Protein AF-A0A843RXZ5-F1 (afdb_monomer)

Mean predicted aligned error: 8.12 Å

Sequence (137 aa):
MKTAERLRRPRKIHAVDTGLRNVVSVTGSPDRGHLAETAVANALMREEGELYFWQNGGEIDLVIRRGTAVRTLVQVVYEGLEDSSVAKRELTSLSEAKRGFPKAERIVVVGRAPATATLSANGVRIIPLWRFLLGER

Secondary structure (DSSP, 8-state):
--THHHHTS------S-HHHHHHH---SS--HHHHHHHHHHHHHHHHHS--EEEEESEEEEEEEEETTEEEEEEEEESS-S-SHHHHHHHHHHHHHHHHH-TTSEEEEEETT--TT--EEETTEEEEEHHHHHHT--

Foldseek 3Di:
DDPVVVVPDDDDDADLDPPVVVVPDPDPDDPVQSVLLSLLVNLVCVPQVDWDWDDDPATFSTWGDDPPATAATEHEEEPDCPPVVVVVRRVVNVVVVCVVHVNHQAEYEYNPDDPPPQDQDPRYGYHYSVCSSVVVD

Nearest PDB structures (foldseek):
  4p0p-assembly1_A  TM=4.615E-01  e=8.619E-01  Homo sapiens
  7ohy-assembly1_b  TM=4.645E-01  e=5.707E+00  Saccharomyces cerevisiae S288C

Structure (mmCIF, N/CA/C/O backbone):
data_AF-A0A843RXZ5-F1
#
_entry.id   AF-A0A843RXZ5-F1
#
loop_
_atom_site.group_PDB
_atom_site.id
_atom_site.type_symbol
_atom_site.label_atom_id
_atom_site.label_alt_id
_atom_site.label_comp_id
_atom_site.label_asym_id
_atom_site.label_entity_id
_atom_site.label_seq_id
_atom_site.pdbx_PDB_ins_code
_atom_site.Cartn_x
_atom_site.Cartn_y
_atom_site.Cartn_z
_atom_site.occupancy
_atom_site.B_iso_or_equiv
_atom_site.auth_seq_id
_atom_site.auth_comp_id
_atom_site.auth_asym_id
_atom_site.auth_atom_id
_atom_site.pdbx_PDB_model_num
ATOM 1 N N . MET A 1 1 ? -19.927 14.780 15.064 1.00 43.28 1 MET A N 1
ATOM 2 C CA . MET A 1 1 ? -18.740 15.231 14.299 1.00 43.28 1 MET A CA 1
ATOM 3 C C . MET A 1 1 ? -19.236 16.145 13.179 1.00 43.28 1 MET A C 1
ATOM 5 O O . MET A 1 1 ? -20.125 15.720 12.453 1.00 43.28 1 MET A O 1
ATOM 9 N N . LYS A 1 2 ? -18.807 17.415 13.115 1.00 30.66 2 LYS A N 1
ATOM 10 C CA . LYS A 1 2 ? -19.431 18.438 12.248 1.00 30.66 2 LYS A CA 1
ATOM 11 C C . LYS A 1 2 ? -19.066 18.215 10.769 1.00 30.66 2 LYS A C 1
ATOM 13 O O . LYS A 1 2 ? -17.898 18.096 10.419 1.00 30.66 2 LYS A O 1
ATOM 18 N N . THR A 1 3 ? -20.076 18.186 9.900 1.00 39.62 3 THR A N 1
ATOM 19 C CA . THR A 1 3 ? -20.009 17.852 8.461 1.00 39.62 3 THR A CA 1
ATOM 20 C C . THR A 1 3 ? -18.986 18.674 7.661 1.00 39.62 3 THR A C 1
ATOM 22 O O . THR A 1 3 ? -18.380 18.157 6.725 1.00 39.62 3 THR A O 1
ATOM 25 N N . ALA A 1 4 ? -18.733 19.925 8.058 1.00 35.88 4 ALA A N 1
ATOM 26 C CA . ALA A 1 4 ? -17.820 20.838 7.367 1.00 35.88 4 ALA A CA 1
ATOM 27 C C . ALA A 1 4 ? -16.330 20.449 7.480 1.00 35.88 4 ALA A C 1
ATOM 29 O O . ALA A 1 4 ? -15.559 20.697 6.555 1.00 35.88 4 ALA A O 1
ATOM 30 N N . GLU A 1 5 ? -15.909 19.787 8.564 1.00 36.47 5 GLU A N 1
ATOM 31 C CA . GLU A 1 5 ? -14.509 19.356 8.733 1.00 36.47 5 GLU A CA 1
ATOM 32 C C . GLU A 1 5 ? -14.137 18.172 7.832 1.00 36.47 5 GLU A C 1
ATOM 34 O O . GLU A 1 5 ? -12.961 17.956 7.544 1.00 36.47 5 GLU A O 1
ATOM 39 N N . ARG A 1 6 ? -15.127 17.413 7.344 1.00 41.72 6 ARG A N 1
ATOM 40 C CA . ARG A 1 6 ? -14.903 16.263 6.455 1.00 41.72 6 ARG A CA 1
ATOM 41 C C . ARG A 1 6 ? -14.492 16.697 5.040 1.00 41.72 6 ARG A C 1
ATOM 43 O O . ARG A 1 6 ? -13.766 15.965 4.379 1.00 41.72 6 ARG A O 1
ATOM 50 N N . LEU A 1 7 ? -14.910 17.893 4.611 1.00 45.94 7 LEU A N 1
ATOM 51 C CA . LEU A 1 7 ? -14.631 18.479 3.288 1.00 45.94 7 LEU A CA 1
ATOM 52 C C . LEU A 1 7 ? -13.213 19.052 3.145 1.00 45.94 7 LEU A C 1
ATOM 54 O O . LEU A 1 7 ? -12.716 19.148 2.029 1.00 45.94 7 LEU A O 1
ATOM 58 N N . ARG A 1 8 ? -12.562 19.431 4.253 1.00 48.59 8 ARG A N 1
ATOM 59 C CA . ARG A 1 8 ? -11.215 20.035 4.258 1.00 48.59 8 ARG A CA 1
ATOM 60 C C . ARG A 1 8 ? -10.072 19.028 4.377 1.00 48.59 8 ARG A C 1
ATOM 62 O O . ARG A 1 8 ? -8.912 19.426 4.341 1.00 48.59 8 ARG A O 1
ATOM 69 N N . ARG A 1 9 ? -10.373 17.740 4.558 1.00 56.28 9 ARG A N 1
ATOM 70 C CA . ARG A 1 9 ? -9.332 16.710 4.615 1.00 56.28 9 ARG A CA 1
ATOM 71 C C . ARG A 1 9 ? -8.791 16.444 3.208 1.00 56.28 9 ARG A C 1
ATOM 73 O O . ARG A 1 9 ? -9.588 16.456 2.268 1.00 56.28 9 ARG A O 1
ATOM 80 N N . PRO A 1 10 ? -7.481 16.182 3.054 1.00 60.50 10 PRO A N 1
ATOM 81 C CA . PRO A 1 10 ? -6.946 15.696 1.788 1.00 60.50 10 PRO A CA 1
ATOM 82 C C . PRO A 1 10 ? -7.764 14.480 1.331 1.00 60.50 10 PRO A C 1
ATOM 84 O O . PRO A 1 10 ? -8.147 13.638 2.144 1.00 60.50 10 PRO A O 1
ATOM 87 N N . ARG A 1 11 ? -8.118 14.434 0.046 1.00 65.44 11 ARG A N 1
ATOM 88 C CA . ARG A 1 11 ? -8.890 13.337 -0.547 1.00 65.44 11 ARG A CA 1
ATOM 89 C C . ARG A 1 11 ? -8.008 12.637 -1.562 1.00 65.44 11 ARG A C 1
ATOM 91 O O . ARG A 1 11 ? -7.567 13.282 -2.510 1.00 65.44 11 ARG A O 1
ATOM 98 N N . LYS A 1 12 ? -7.815 11.330 -1.399 1.00 71.69 12 LYS A N 1
ATOM 99 C CA . LYS A 1 12 ? -7.289 10.486 -2.470 1.00 71.69 12 LYS A CA 1
ATOM 100 C C . LYS A 1 12 ? -8.450 10.088 -3.377 1.00 71.69 12 LYS A C 1
ATOM 102 O O . LYS A 1 12 ? -9.441 9.528 -2.909 1.00 71.69 12 LYS A O 1
ATOM 107 N N . ILE A 1 13 ? -8.392 10.516 -4.637 1.00 76.19 13 ILE A N 1
ATOM 108 C CA . ILE A 1 13 ? -9.439 10.284 -5.636 1.00 76.19 13 ILE A CA 1
ATOM 109 C C . ILE A 1 13 ? -8.905 9.251 -6.619 1.00 76.19 13 ILE A C 1
ATOM 111 O O . ILE A 1 13 ? -7.893 9.490 -7.269 1.00 76.19 13 ILE A O 1
ATOM 115 N N . HIS A 1 14 ? -9.612 8.131 -6.734 1.00 76.75 14 HIS A N 1
ATOM 116 C CA . HIS A 1 14 ? -9.287 7.044 -7.650 1.00 76.75 14 HIS A CA 1
ATOM 117 C C . HIS A 1 14 ? -10.387 6.941 -8.700 1.00 76.75 14 HIS A C 1
ATOM 119 O O . HIS A 1 14 ? -11.556 6.734 -8.370 1.00 76.75 14 HIS A O 1
ATOM 125 N N . ALA A 1 15 ? -10.024 7.131 -9.967 1.00 76.94 15 ALA A N 1
ATOM 126 C CA . ALA A 1 15 ? -10.956 6.928 -11.066 1.00 76.94 15 ALA A CA 1
ATOM 127 C C . ALA A 1 15 ? -11.210 5.425 -11.253 1.00 76.94 15 ALA A C 1
ATOM 129 O O . ALA A 1 15 ? -10.272 4.630 -11.314 1.00 76.94 15 ALA A O 1
ATOM 130 N N . VAL A 1 16 ? -12.478 5.030 -11.378 1.00 77.44 16 VAL A N 1
ATOM 131 C CA . VAL A 1 16 ? -12.831 3.627 -11.664 1.00 77.44 16 VAL A CA 1
ATOM 132 C C . VAL A 1 16 ? -12.283 3.208 -13.031 1.00 77.44 16 VAL A C 1
ATOM 134 O O . VAL A 1 16 ? -11.752 2.109 -13.175 1.00 77.44 16 VAL A O 1
ATOM 137 N N . ASP A 1 17 ? -12.365 4.109 -14.012 1.00 74.69 17 ASP A N 1
ATOM 138 C CA . ASP A 1 17 ? -11.813 3.924 -15.350 1.00 74.69 17 ASP A CA 1
ATOM 139 C C . ASP A 1 17 ? -10.497 4.704 -15.498 1.00 74.69 17 ASP A C 1
ATOM 141 O O . ASP A 1 17 ? -10.464 5.934 -15.622 1.00 74.69 17 ASP A O 1
ATOM 145 N N . THR A 1 18 ? -9.389 3.965 -15.471 1.00 72.25 18 THR A N 1
ATOM 146 C CA . THR A 1 18 ? -8.040 4.505 -15.657 1.00 72.25 18 THR A CA 1
ATOM 147 C C . THR A 1 18 ? -7.763 4.925 -17.101 1.00 72.25 18 THR A C 1
ATOM 149 O O . THR A 1 18 ? -6.956 5.830 -17.322 1.00 72.25 18 THR A O 1
ATOM 152 N N . GLY A 1 19 ? -8.442 4.318 -18.079 1.00 70.69 19 GLY A N 1
ATOM 153 C CA . GLY A 1 19 ? -8.378 4.698 -19.488 1.00 70.69 19 GLY A CA 1
ATOM 154 C C . GLY A 1 19 ? -9.011 6.066 -19.710 1.00 70.69 19 GLY A C 1
ATOM 155 O O . GLY A 1 19 ? -8.363 6.958 -20.257 1.00 70.69 19 GLY A O 1
ATOM 156 N N . LEU A 1 20 ? -10.219 6.274 -19.181 1.00 73.88 20 LEU A N 1
ATOM 157 C CA . LEU A 1 20 ? -10.894 7.571 -19.219 1.00 73.88 20 LEU A CA 1
ATOM 158 C C . LEU A 1 20 ? -10.069 8.649 -18.509 1.00 73.88 20 LEU A C 1
ATOM 160 O O . LEU A 1 20 ? -9.880 9.726 -19.070 1.00 73.88 20 LEU A O 1
ATOM 164 N N . ARG A 1 21 ? -9.504 8.347 -17.325 1.00 75.62 21 ARG A N 1
ATOM 165 C CA . ARG A 1 21 ? -8.587 9.256 -16.611 1.00 75.62 21 ARG A CA 1
ATOM 166 C C . ARG A 1 21 ? -7.436 9.704 -17.501 1.00 75.62 21 ARG A C 1
ATOM 168 O O . ARG A 1 21 ? -7.138 10.893 -17.531 1.00 75.62 21 ARG A O 1
ATOM 175 N N . ASN A 1 22 ? -6.795 8.783 -18.215 1.00 66.38 22 ASN A N 1
ATOM 176 C CA . ASN A 1 22 ? -5.657 9.110 -19.073 1.00 66.38 22 ASN A CA 1
ATOM 177 C C . ASN A 1 22 ? -6.053 9.970 -20.281 1.00 66.38 22 ASN A C 1
ATOM 179 O O . ASN A 1 22 ? -5.267 10.815 -20.689 1.00 66.38 22 ASN A O 1
ATOM 183 N N . VAL A 1 23 ? -7.261 9.787 -20.822 1.00 72.94 23 VAL A N 1
ATOM 184 C CA . VAL A 1 23 ? -7.772 10.583 -21.952 1.00 72.94 23 VAL A CA 1
ATOM 185 C C . VAL A 1 23 ? -8.093 12.022 -21.537 1.00 72.94 23 VAL A C 1
ATOM 187 O O . VAL A 1 23 ? -7.850 12.946 -22.308 1.00 72.94 23 VAL A O 1
ATOM 190 N N . VAL A 1 24 ? -8.632 12.227 -20.331 1.00 71.50 24 VAL A N 1
ATOM 191 C CA . VAL A 1 24 ? -9.085 13.555 -19.868 1.00 71.50 24 VAL A CA 1
ATOM 192 C C . VAL A 1 24 ? -8.037 14.332 -19.065 1.00 71.50 24 VAL A C 1
ATOM 194 O O . VAL A 1 24 ? -8.184 15.537 -18.872 1.00 71.50 24 VAL A O 1
ATOM 197 N N . SER A 1 25 ? -6.995 13.666 -18.562 1.00 62.66 25 SER A N 1
ATOM 198 C CA . SER A 1 25 ? -5.963 14.317 -17.748 1.00 62.66 25 SER A CA 1
ATOM 199 C C . SER A 1 25 ? -5.002 15.120 -18.623 1.00 62.66 25 SER A C 1
ATOM 201 O O . SER A 1 25 ? -4.340 14.578 -19.504 1.00 62.66 25 SER A O 1
ATOM 203 N N . VAL A 1 26 ? -4.864 16.415 -18.328 1.00 57.09 26 VAL A N 1
ATOM 204 C CA . VAL A 1 26 ? -3.867 17.303 -18.947 1.00 57.09 26 VAL A CA 1
ATOM 205 C C . VAL A 1 26 ? -2.502 17.049 -18.298 1.00 57.09 26 VAL A C 1
ATOM 207 O O . VAL A 1 26 ? -1.998 17.859 -17.527 1.00 57.09 26 VAL A O 1
ATOM 210 N N . THR A 1 27 ? -1.911 15.881 -18.533 1.00 56.72 27 THR A N 1
ATOM 211 C CA . THR A 1 27 ? -0.579 15.543 -18.010 1.00 56.72 27 THR A CA 1
ATOM 212 C C . THR A 1 27 ? 0.322 15.096 -19.152 1.00 56.72 27 THR A C 1
ATOM 214 O O . THR A 1 27 ? 0.046 14.093 -19.801 1.00 56.72 27 THR A O 1
ATOM 217 N N . GLY A 1 28 ? 1.414 15.831 -19.390 1.00 51.75 28 GLY A N 1
ATOM 218 C CA . GLY A 1 28 ? 2.389 15.539 -20.450 1.00 51.75 28 GLY A CA 1
ATOM 219 C C . GLY A 1 28 ? 3.248 14.288 -20.214 1.00 51.75 28 GLY A C 1
ATOM 220 O O . GLY A 1 28 ? 4.045 13.931 -21.077 1.00 51.75 28 GLY A O 1
ATOM 221 N N . SER A 1 29 ? 3.099 13.613 -19.068 1.00 54.56 29 SER A N 1
ATOM 222 C CA . SER A 1 29 ? 3.799 12.373 -18.726 1.00 54.56 29 SER A CA 1
ATOM 223 C C . SER A 1 29 ? 2.836 11.313 -18.156 1.00 54.56 29 SER A C 1
ATOM 225 O O . SER A 1 29 ? 1.871 11.664 -17.471 1.00 54.56 29 SER A O 1
ATOM 227 N N . PRO A 1 30 ? 3.070 10.007 -18.410 1.00 62.84 30 PRO A N 1
ATOM 228 C CA . PRO A 1 30 ? 2.268 8.937 -17.823 1.00 62.84 30 PRO A CA 1
ATOM 229 C C . PRO A 1 30 ? 2.497 8.846 -16.309 1.00 62.84 30 PRO A C 1
ATOM 231 O O . PRO A 1 30 ? 3.572 8.450 -15.859 1.00 62.84 3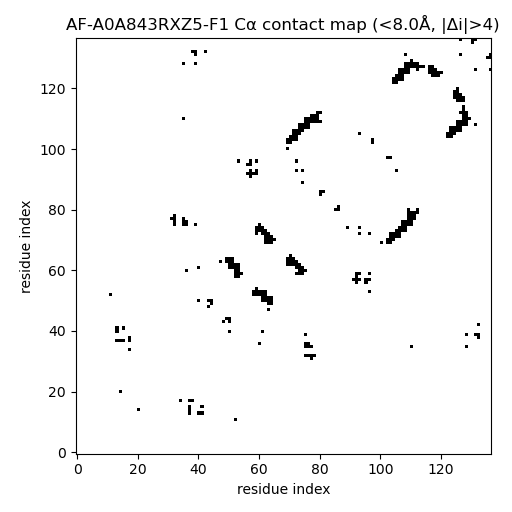0 PRO A O 1
ATOM 234 N N . ASP A 1 31 ? 1.474 9.143 -15.513 1.00 79.25 31 ASP A N 1
ATOM 235 C CA . ASP A 1 31 ? 1.509 8.981 -14.056 1.00 79.25 31 ASP A CA 1
ATOM 236 C C . ASP A 1 31 ? 1.212 7.522 -13.665 1.00 79.25 31 ASP A C 1
ATOM 238 O O . ASP A 1 31 ? 0.110 7.161 -13.239 1.00 79.25 31 ASP A O 1
ATOM 242 N N . ARG A 1 32 ? 2.202 6.652 -13.907 1.00 84.12 32 ARG A N 1
ATOM 243 C CA . ARG A 1 32 ? 2.103 5.196 -13.700 1.00 84.12 32 ARG A CA 1
ATOM 244 C C . ARG A 1 32 ? 1.979 4.806 -12.228 1.00 84.12 32 ARG A C 1
ATOM 246 O O . ARG A 1 32 ? 1.338 3.800 -11.937 1.00 84.12 32 ARG A O 1
ATOM 253 N N . GLY A 1 33 ? 2.548 5.604 -11.323 1.00 84.56 33 GLY A N 1
ATOM 254 C CA . GLY A 1 33 ? 2.412 5.418 -9.878 1.00 84.56 33 GLY A CA 1
ATOM 255 C C . GLY A 1 33 ? 0.954 5.525 -9.447 1.00 84.56 33 GLY A C 1
ATOM 256 O O . GLY A 1 33 ? 0.398 4.564 -8.919 1.00 84.56 33 GLY A O 1
ATOM 257 N N . HIS A 1 34 ? 0.293 6.633 -9.789 1.00 85.00 34 HIS A N 1
ATOM 258 C CA . HIS A 1 34 ? -1.119 6.819 -9.466 1.00 85.00 34 HIS A CA 1
ATOM 259 C C . HIS A 1 34 ? -2.037 5.810 -10.169 1.00 85.00 34 HIS A C 1
ATOM 261 O O . HIS A 1 34 ? -3.052 5.395 -9.608 1.00 85.00 34 HIS A O 1
ATOM 267 N N . LEU A 1 35 ? -1.699 5.387 -11.393 1.00 88.44 35 LEU A N 1
ATOM 268 C CA . LEU A 1 35 ? -2.445 4.337 -12.095 1.00 88.44 35 LEU A CA 1
ATOM 269 C C . LEU A 1 35 ? -2.346 2.985 -11.385 1.00 88.44 35 LEU A C 1
ATOM 271 O O . LEU A 1 35 ? -3.363 2.310 -11.230 1.00 88.44 35 LEU A O 1
ATOM 275 N N . ALA A 1 36 ? -1.147 2.599 -10.944 1.00 90.75 36 ALA A N 1
ATOM 276 C CA . ALA A 1 36 ? -0.942 1.378 -10.175 1.00 90.75 36 ALA A CA 1
ATOM 277 C C . ALA A 1 36 ? -1.695 1.437 -8.845 1.00 90.75 36 ALA A C 1
ATOM 279 O O . ALA A 1 36 ? -2.415 0.502 -8.503 1.00 90.75 36 ALA A O 1
ATOM 280 N N . GLU A 1 37 ? -1.593 2.561 -8.139 1.00 91.31 37 GLU A N 1
ATOM 281 C CA . GLU A 1 37 ? -2.312 2.786 -6.891 1.00 91.31 37 GLU A CA 1
ATOM 282 C C . GLU A 1 37 ? -3.830 2.683 -7.084 1.00 91.31 37 GLU A C 1
ATOM 284 O O . GLU A 1 37 ? -4.511 1.958 -6.364 1.00 91.31 37 GLU A O 1
ATOM 289 N N . THR A 1 38 ? -4.355 3.337 -8.120 1.00 90.88 38 THR A N 1
ATOM 290 C CA . THR A 1 38 ? -5.775 3.295 -8.484 1.00 90.88 38 THR A CA 1
ATOM 291 C C . THR A 1 38 ? -6.233 1.883 -8.839 1.00 90.88 38 THR A C 1
ATOM 293 O O . THR A 1 38 ? -7.320 1.475 -8.436 1.00 90.88 38 THR A O 1
ATOM 296 N N . ALA A 1 39 ? -5.416 1.100 -9.549 1.00 92.44 39 ALA A N 1
ATOM 297 C CA . ALA A 1 39 ? -5.737 -0.291 -9.859 1.00 92.44 39 ALA A CA 1
ATOM 298 C C . ALA A 1 39 ? -5.838 -1.151 -8.587 1.00 92.44 39 ALA A C 1
ATOM 300 O O . ALA A 1 39 ? -6.794 -1.913 -8.435 1.00 92.44 39 ALA A O 1
ATOM 301 N N . VAL A 1 40 ? -4.893 -0.990 -7.653 1.00 94.25 40 VAL A N 1
ATOM 302 C CA . VAL A 1 40 ? -4.906 -1.671 -6.347 1.00 94.25 40 VAL A CA 1
ATOM 303 C C . VAL A 1 40 ? -6.113 -1.232 -5.517 1.00 94.25 40 VAL A C 1
ATOM 305 O O . VAL A 1 40 ? -6.818 -2.080 -4.971 1.00 94.25 40 VAL A O 1
ATOM 308 N N . ALA A 1 41 ? -6.402 0.071 -5.469 1.00 93.00 41 ALA A N 1
ATOM 309 C CA . ALA A 1 41 ? -7.555 0.620 -4.766 1.00 93.00 41 ALA A CA 1
ATOM 310 C C . ALA A 1 41 ? -8.869 0.058 -5.324 1.00 93.00 41 ALA A C 1
ATOM 312 O O . ALA A 1 41 ? -9.704 -0.422 -4.566 1.00 93.00 41 ALA A O 1
ATOM 313 N N . ASN A 1 42 ? -9.036 0.034 -6.648 1.00 91.88 42 ASN A N 1
ATOM 314 C CA . ASN A 1 42 ? -10.229 -0.517 -7.290 1.00 91.88 42 ASN A CA 1
ATOM 315 C C . ASN A 1 42 ? -10.391 -2.019 -7.016 1.00 91.88 42 ASN A C 1
ATOM 317 O O . ASN A 1 42 ? -11.511 -2.475 -6.786 1.00 91.88 42 ASN A O 1
ATOM 321 N N . ALA A 1 43 ? -9.296 -2.788 -7.019 1.00 92.69 43 ALA A N 1
ATOM 322 C CA . ALA A 1 43 ? -9.331 -4.207 -6.672 1.00 92.69 43 ALA A CA 1
ATOM 323 C C . ALA A 1 43 ? -9.775 -4.420 -5.216 1.00 92.69 43 ALA A C 1
ATOM 325 O O . ALA A 1 43 ? -10.687 -5.201 -4.965 1.00 92.69 43 ALA A O 1
ATOM 326 N N . LEU A 1 44 ? -9.200 -3.673 -4.269 1.00 92.75 44 LEU A N 1
ATOM 327 C CA . LEU A 1 44 ? -9.545 -3.798 -2.851 1.00 92.75 44 LEU A CA 1
ATOM 328 C C . LEU A 1 44 ? -10.940 -3.256 -2.519 1.00 92.75 44 LEU A C 1
ATOM 330 O O . LEU A 1 44 ? -11.631 -3.838 -1.690 1.00 92.75 44 LEU A O 1
ATOM 334 N N . MET A 1 45 ? -11.395 -2.191 -3.184 1.00 90.62 45 MET A N 1
ATOM 335 C CA . MET A 1 45 ? -12.751 -1.650 -3.014 1.00 90.62 45 MET A CA 1
ATOM 336 C C . MET A 1 45 ? -13.830 -2.682 -3.353 1.00 90.62 45 MET A C 1
ATOM 338 O O . MET A 1 45 ? -14.873 -2.699 -2.705 1.00 90.62 45 MET A O 1
ATOM 342 N N . ARG A 1 46 ? -13.591 -3.554 -4.344 1.00 88.25 46 ARG A N 1
ATOM 343 C CA . ARG A 1 46 ? -14.532 -4.627 -4.714 1.00 88.25 46 ARG A CA 1
ATOM 344 C C . ARG A 1 46 ? -14.691 -5.682 -3.619 1.00 88.25 46 ARG A C 1
ATOM 346 O O . ARG A 1 46 ? -15.735 -6.319 -3.558 1.00 88.25 46 ARG A O 1
ATOM 353 N N . GLU A 1 47 ? -13.671 -5.870 -2.788 1.00 88.25 47 GLU A N 1
ATOM 354 C CA . GLU A 1 47 ? -13.633 -6.918 -1.763 1.00 88.25 47 GLU A CA 1
ATOM 355 C C . GLU A 1 47 ? -13.976 -6.393 -0.366 1.00 88.25 47 GLU A C 1
ATOM 357 O O . GLU A 1 47 ? -14.742 -7.022 0.359 1.00 88.25 47 GLU A O 1
ATOM 362 N N . GLU A 1 48 ? -13.425 -5.241 0.017 1.00 90.25 48 GLU A N 1
ATOM 363 C CA . GLU A 1 48 ? -13.529 -4.699 1.379 1.00 90.25 48 GLU A CA 1
ATOM 364 C C . GLU A 1 48 ? -14.578 -3.580 1.501 1.00 90.25 48 GLU A C 1
ATOM 366 O O . GLU A 1 48 ? -14.963 -3.212 2.610 1.00 90.25 48 GLU A O 1
ATOM 371 N N . GLY A 1 49 ? -15.054 -3.022 0.381 1.00 85.06 49 GLY A N 1
ATOM 372 C CA . GLY A 1 49 ? -16.111 -2.004 0.322 1.00 85.06 49 GLY A CA 1
ATOM 373 C C . GLY A 1 49 ? -15.688 -0.584 0.718 1.00 85.06 49 GLY A C 1
ATOM 374 O O . GLY A 1 49 ? -16.131 0.375 0.088 1.00 85.06 49 GLY A O 1
ATOM 375 N N . GLU A 1 50 ? -14.815 -0.427 1.716 1.00 84.06 50 GLU A N 1
ATOM 376 C CA . GLU A 1 50 ? -14.280 0.870 2.143 1.00 84.06 50 GLU A CA 1
ATOM 377 C C . GLU A 1 50 ? -12.761 0.846 2.317 1.00 84.06 50 GLU A C 1
ATOM 379 O O . GLU A 1 50 ? -12.203 0.006 3.026 1.00 84.06 50 GLU A O 1
ATOM 384 N N . LEU A 1 51 ? -12.097 1.845 1.734 1.00 89.00 51 LEU A N 1
ATOM 385 C CA . LEU A 1 51 ? -10.668 2.080 1.894 1.00 89.00 51 LEU A CA 1
ATOM 386 C C . LEU A 1 51 ? -10.399 3.432 2.539 1.00 89.00 51 LEU A C 1
ATOM 388 O O . LEU A 1 51 ? -11.115 4.416 2.346 1.00 89.00 51 LEU A O 1
ATOM 392 N N . TYR A 1 52 ? -9.312 3.467 3.293 1.00 90.62 52 TYR A N 1
ATOM 393 C CA . TYR A 1 52 ? -8.804 4.646 3.968 1.00 90.62 52 TYR A CA 1
ATOM 394 C C . TYR A 1 52 ? -7.370 4.892 3.507 1.00 90.62 52 TYR A C 1
ATOM 396 O O . TYR A 1 52 ? -6.733 4.008 2.952 1.00 90.62 52 TYR A O 1
ATOM 404 N N . PHE A 1 53 ? -6.837 6.070 3.789 1.00 89.25 53 PHE A N 1
ATOM 405 C CA . PHE A 1 53 ? -5.406 6.345 3.689 1.00 89.25 53 PHE A CA 1
ATOM 406 C C . PHE A 1 53 ? -4.914 6.803 5.064 1.00 89.25 53 PHE A C 1
ATOM 408 O O . PHE A 1 53 ? -5.716 7.156 5.943 1.00 89.25 53 PHE A O 1
ATOM 415 N N . TRP A 1 54 ? -3.604 6.781 5.282 1.00 88.62 54 TRP A N 1
ATOM 416 C CA . TRP A 1 54 ? -3.013 7.256 6.531 1.00 88.62 54 TRP A CA 1
ATOM 417 C C . TRP A 1 54 ? -1.852 8.196 6.251 1.00 88.62 54 TRP A C 1
ATOM 419 O O . TRP A 1 54 ? -1.038 7.928 5.380 1.00 88.62 54 TRP A O 1
ATOM 429 N N . GLN A 1 55 ? -1.775 9.290 7.005 1.00 84.69 55 GLN A N 1
ATOM 430 C CA 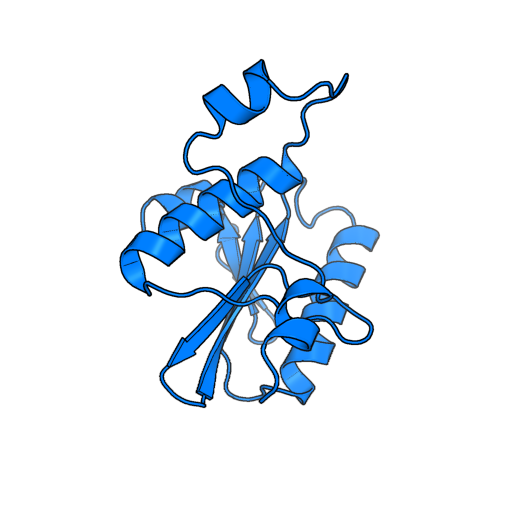. GLN A 1 55 ? -0.722 10.287 6.860 1.00 84.69 55 GLN A CA 1
ATOM 431 C C . GLN A 1 55 ? -0.315 10.812 8.240 1.00 84.69 55 GLN A C 1
ATOM 433 O O . GLN A 1 55 ? -1.155 11.346 8.966 1.00 84.69 55 GLN A O 1
ATOM 438 N N . ASN A 1 56 ? 0.955 10.640 8.611 1.00 80.50 56 ASN A N 1
ATOM 439 C CA . ASN A 1 56 ? 1.552 11.175 9.838 1.00 80.50 56 ASN A CA 1
ATOM 440 C C . ASN A 1 56 ? 3.090 11.115 9.753 1.00 80.50 56 ASN A C 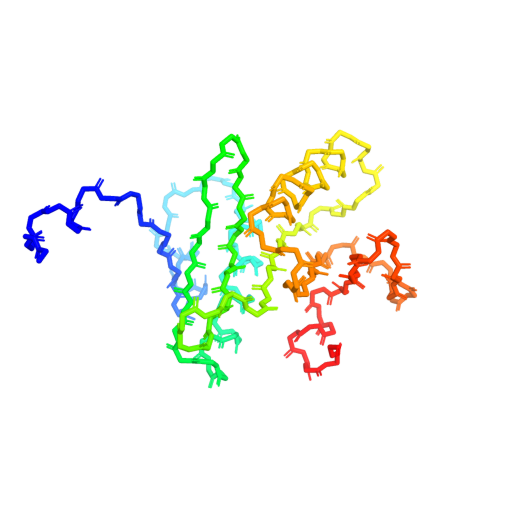1
ATOM 442 O O . ASN A 1 56 ? 3.694 10.123 10.158 1.00 80.50 56 ASN A O 1
ATOM 446 N N . GLY A 1 57 ? 3.719 12.161 9.211 1.00 79.56 57 GLY A N 1
ATOM 447 C CA . GLY A 1 57 ? 5.154 12.164 8.882 1.00 79.56 57 GLY A CA 1
ATOM 448 C C . GLY A 1 57 ? 5.437 11.451 7.555 1.00 79.56 57 GLY A C 1
ATOM 449 O O . GLY A 1 57 ? 5.950 12.073 6.629 1.00 79.56 57 GLY A O 1
ATOM 450 N N . GLY A 1 58 ? 5.006 10.193 7.438 1.00 81.06 58 GLY A N 1
ATOM 451 C CA . GLY A 1 58 ? 4.881 9.437 6.190 1.00 81.06 58 GLY A CA 1
ATOM 452 C C . GLY A 1 58 ? 3.436 9.323 5.690 1.00 81.06 58 GLY A C 1
ATOM 453 O O . GLY A 1 58 ? 2.497 9.739 6.372 1.00 81.06 58 GLY A O 1
ATOM 454 N N . GLU A 1 59 ? 3.256 8.735 4.508 1.00 86.31 59 GLU A N 1
ATOM 455 C CA . GLU A 1 59 ? 1.946 8.407 3.931 1.00 86.31 59 GLU A CA 1
ATOM 456 C C . GLU A 1 59 ? 1.872 6.903 3.651 1.00 86.31 59 GLU A C 1
ATOM 458 O O . GLU A 1 59 ? 2.861 6.311 3.229 1.00 86.31 59 GLU A O 1
ATOM 463 N N . ILE A 1 60 ? 0.713 6.300 3.926 1.00 90.38 60 ILE A N 1
ATOM 464 C CA . ILE A 1 60 ? 0.343 4.965 3.458 1.00 90.38 60 ILE A CA 1
ATOM 465 C C . ILE A 1 60 ? -0.813 5.108 2.483 1.00 90.38 60 ILE A C 1
ATOM 467 O O . ILE A 1 60 ? -1.852 5.672 2.852 1.00 90.38 60 ILE A O 1
ATOM 471 N N . ASP A 1 61 ? -0.636 4.560 1.281 1.00 91.19 61 ASP A N 1
ATOM 472 C CA . ASP A 1 61 ? -1.584 4.728 0.180 1.00 91.19 61 ASP A CA 1
ATOM 473 C C . ASP A 1 61 ? -2.977 4.206 0.525 1.00 91.19 61 ASP A C 1
ATOM 475 O O . ASP A 1 61 ? -3.968 4.923 0.378 1.00 91.19 61 ASP A O 1
ATOM 479 N N . LEU A 1 62 ? -3.054 2.961 1.009 1.00 93.44 62 LEU A N 1
ATOM 480 C CA . LEU A 1 62 ? -4.317 2.269 1.241 1.00 93.44 62 LEU A CA 1
ATOM 481 C C . LEU A 1 62 ? -4.312 1.547 2.592 1.00 93.44 62 LEU A C 1
ATOM 483 O O . LEU A 1 62 ? -3.364 0.866 2.986 1.00 93.44 62 LEU A O 1
ATOM 487 N N . VAL A 1 63 ? -5.413 1.684 3.319 1.00 93.88 63 VAL A N 1
ATOM 488 C CA . VAL A 1 63 ? -5.615 1.158 4.666 1.00 93.88 63 VAL A CA 1
ATOM 489 C C . VAL A 1 63 ? -6.971 0.476 4.731 1.00 93.88 63 VAL A C 1
ATOM 491 O O . VAL A 1 63 ? -8.008 1.094 4.487 1.00 93.88 63 VAL A O 1
ATOM 494 N N . ILE A 1 64 ? -6.953 -0.793 5.128 1.00 94.00 64 ILE A N 1
ATOM 495 C CA . ILE A 1 64 ? -8.143 -1.631 5.274 1.00 94.00 64 ILE A CA 1
ATOM 496 C C . ILE A 1 64 ? -8.494 -1.717 6.756 1.00 94.00 64 ILE A C 1
ATOM 498 O O . ILE A 1 64 ? -7.643 -2.029 7.601 1.00 94.00 64 ILE A O 1
ATOM 502 N N . ARG A 1 65 ? -9.758 -1.445 7.084 1.00 91.50 65 ARG A N 1
ATOM 503 C CA . ARG A 1 65 ? -10.290 -1.504 8.449 1.00 91.50 65 ARG A CA 1
ATOM 504 C C . ARG A 1 65 ? -11.425 -2.510 8.534 1.00 91.50 65 ARG A C 1
ATOM 506 O O . ARG A 1 65 ? -12.237 -2.606 7.626 1.00 91.50 65 ARG A O 1
ATOM 513 N N . ARG A 1 66 ? -11.514 -3.210 9.665 1.00 86.19 66 ARG A N 1
ATOM 514 C CA . ARG A 1 66 ? -12.703 -3.984 10.044 1.00 86.19 66 ARG A CA 1
ATOM 515 C C . ARG A 1 66 ? -13.181 -3.503 11.405 1.00 86.19 66 ARG A C 1
ATOM 517 O O . ARG A 1 66 ? -12.495 -3.677 12.414 1.00 86.19 66 ARG A O 1
ATOM 524 N N . GLY A 1 67 ? -14.333 -2.836 11.415 1.00 86.38 67 GLY A N 1
ATOM 525 C CA . GLY A 1 67 ? -14.791 -2.075 12.575 1.00 86.38 67 GLY A CA 1
ATOM 526 C C . GLY A 1 67 ? -13.793 -0.970 12.933 1.00 86.38 67 GLY A C 1
ATOM 527 O O . GLY A 1 67 ? -13.427 -0.150 12.095 1.00 86.38 67 GLY A O 1
ATOM 528 N N . THR A 1 68 ? -13.321 -0.957 14.178 1.00 84.88 68 THR A N 1
ATOM 529 C CA . THR A 1 68 ? -12.352 0.036 14.672 1.00 84.88 68 THR A CA 1
ATOM 530 C C . THR A 1 68 ? -10.891 -0.369 14.462 1.00 84.88 68 THR A C 1
ATOM 532 O O . THR A 1 68 ? -9.995 0.453 14.660 1.00 84.88 68 THR A O 1
ATOM 535 N N . ALA A 1 69 ? -10.627 -1.614 14.055 1.00 89.94 69 ALA A N 1
ATOM 536 C CA . ALA A 1 69 ? -9.276 -2.140 13.918 1.00 89.94 69 ALA A CA 1
ATOM 537 C C . ALA A 1 69 ? -8.739 -1.959 12.492 1.00 89.94 69 ALA A C 1
ATOM 539 O O . ALA A 1 69 ? -9.370 -2.368 11.515 1.00 89.94 69 ALA A O 1
ATOM 540 N N . VAL A 1 70 ? -7.532 -1.399 12.375 1.00 93.25 70 VAL A N 1
ATOM 541 C CA . VAL A 1 70 ? -6.761 -1.425 11.124 1.00 93.25 70 VAL A CA 1
ATOM 542 C C . VAL A 1 70 ? -6.208 -2.830 10.926 1.00 93.25 70 VAL A C 1
ATOM 544 O O . VAL A 1 70 ? -5.461 -3.325 11.773 1.00 93.25 70 VAL A O 1
ATOM 547 N N . ARG A 1 71 ? -6.587 -3.472 9.817 1.00 94.44 71 ARG A N 1
ATOM 548 C CA . ARG A 1 71 ? -6.192 -4.849 9.519 1.00 94.44 71 ARG A CA 1
ATOM 549 C C . ARG A 1 71 ? -4.986 -4.922 8.599 1.00 94.44 71 ARG A C 1
ATOM 551 O O . ARG A 1 71 ? -4.100 -5.730 8.869 1.00 94.44 71 ARG A O 1
ATOM 558 N N . THR A 1 72 ? -4.950 -4.074 7.577 1.00 94.88 72 THR A N 1
ATOM 559 C CA . THR A 1 72 ? -3.924 -4.128 6.534 1.00 94.88 72 THR A CA 1
ATOM 560 C C . THR A 1 72 ? -3.515 -2.723 6.123 1.00 94.88 72 THR A C 1
ATOM 562 O O . THR A 1 72 ? -4.359 -1.841 5.961 1.00 94.88 72 THR A O 1
ATOM 565 N N . LEU A 1 73 ? -2.212 -2.536 5.962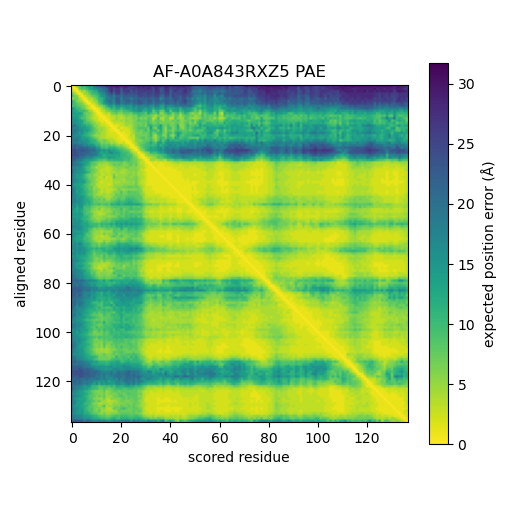 1.00 95.06 73 LEU A N 1
ATOM 566 C CA . LEU A 1 73 ? -1.558 -1.361 5.409 1.00 95.06 73 LEU A CA 1
ATOM 567 C C . LEU A 1 73 ? -0.954 -1.771 4.068 1.00 95.06 73 LEU A C 1
ATOM 569 O O . LEU A 1 73 ? -0.178 -2.728 4.022 1.00 95.06 73 LEU A O 1
ATOM 573 N N . VAL A 1 74 ? -1.314 -1.074 2.999 1.00 94.25 74 VAL A N 1
ATOM 574 C CA . VAL A 1 74 ? -0.867 -1.376 1.641 1.00 94.25 74 VAL A CA 1
ATOM 575 C C . VAL A 1 74 ? -0.184 -0.143 1.065 1.00 94.25 74 VAL A C 1
ATOM 577 O O . VAL A 1 74 ? -0.785 0.927 1.002 1.00 94.25 74 VAL A O 1
ATOM 580 N N . GLN A 1 75 ? 1.067 -0.321 0.650 1.00 93.75 75 GLN A N 1
ATOM 581 C CA . GLN A 1 75 ? 1.868 0.682 -0.046 1.00 93.75 75 GLN A CA 1
ATOM 582 C C . GLN A 1 75 ? 2.081 0.243 -1.495 1.00 93.75 75 GLN A C 1
ATOM 584 O O . GLN A 1 75 ? 2.328 -0.942 -1.730 1.00 93.75 75 GLN A O 1
ATOM 589 N N . VAL A 1 76 ? 1.991 1.152 -2.465 1.00 91.75 76 VAL A N 1
ATOM 590 C CA . VAL A 1 76 ? 2.094 0.829 -3.894 1.00 91.75 76 VAL A CA 1
ATOM 591 C C . VAL A 1 76 ? 3.279 1.553 -4.524 1.00 91.75 76 VAL A C 1
ATOM 593 O O . VAL A 1 76 ? 3.358 2.774 -4.537 1.00 91.75 76 VAL A O 1
ATOM 596 N N . VAL A 1 77 ? 4.202 0.791 -5.109 1.00 90.12 77 VAL A N 1
ATOM 597 C CA . VAL A 1 77 ? 5.442 1.310 -5.698 1.00 90.12 77 VAL A CA 1
ATOM 598 C C . VAL A 1 77 ? 5.568 0.815 -7.133 1.00 90.12 77 VAL A C 1
ATOM 600 O O . VAL A 1 77 ? 5.770 -0.373 -7.370 1.00 90.12 77 VAL A O 1
ATOM 603 N N . TYR A 1 78 ? 5.463 1.698 -8.128 1.00 87.56 78 TYR A N 1
ATOM 604 C CA . TYR A 1 78 ? 5.494 1.252 -9.527 1.00 87.56 78 TYR A CA 1
ATOM 605 C C . TYR A 1 78 ? 6.903 0.892 -10.027 1.00 87.56 78 TYR A C 1
ATOM 607 O O . TYR A 1 78 ? 7.085 -0.186 -10.589 1.00 87.56 78 TYR A O 1
ATOM 615 N N . GLU A 1 79 ? 7.901 1.756 -9.819 1.00 81.56 79 GLU A N 1
ATOM 616 C CA . GLU A 1 79 ? 9.231 1.624 -10.450 1.00 81.56 79 GLU A CA 1
ATOM 617 C C . GLU A 1 79 ? 10.123 0.517 -9.855 1.00 81.56 79 GLU A C 1
ATOM 619 O O . GLU A 1 79 ? 11.160 0.205 -10.432 1.00 81.56 79 GLU A O 1
ATOM 624 N N . GLY A 1 80 ? 9.707 -0.131 -8.762 1.00 77.25 80 GLY A N 1
ATOM 625 C CA . GLY A 1 80 ? 10.491 -1.171 -8.089 1.00 77.25 80 GLY A CA 1
ATOM 626 C C . GLY A 1 80 ? 11.110 -0.706 -6.769 1.00 77.25 80 GLY A C 1
ATOM 627 O O . GLY A 1 80 ? 10.995 0.454 -6.383 1.00 77.25 80 GLY A O 1
ATOM 628 N N . LEU A 1 81 ? 11.762 -1.635 -6.063 1.00 75.31 81 LEU A N 1
ATOM 629 C CA . LEU A 1 81 ? 12.488 -1.376 -4.805 1.00 75.31 81 LEU A CA 1
ATOM 630 C C . LEU A 1 81 ? 14.017 -1.413 -4.984 1.00 75.31 81 LEU A C 1
ATOM 632 O O . LEU A 1 81 ? 14.752 -1.439 -4.001 1.00 75.31 81 LEU A O 1
ATOM 636 N N . GLU A 1 82 ? 14.502 -1.451 -6.227 1.00 70.38 82 GLU A N 1
ATOM 637 C CA . GLU A 1 82 ? 15.940 -1.512 -6.531 1.00 70.38 82 GLU A CA 1
ATOM 638 C C . GLU A 1 82 ? 16.642 -0.176 -6.251 1.00 70.38 82 GLU A C 1
ATOM 640 O O . GLU A 1 82 ? 17.806 -0.146 -5.849 1.00 70.38 82 GLU A O 1
ATOM 645 N N . ASP A 1 83 ? 15.911 0.936 -6.378 1.00 69.25 83 ASP A N 1
ATOM 646 C CA . ASP A 1 83 ? 16.374 2.232 -5.901 1.00 69.25 83 ASP A CA 1
ATOM 647 C C . ASP A 1 83 ? 16.289 2.283 -4.370 1.00 69.25 83 ASP A C 1
ATOM 649 O O . ASP A 1 83 ? 15.217 2.410 -3.768 1.00 69.25 83 ASP A O 1
ATOM 653 N N . SER A 1 84 ? 17.460 2.213 -3.738 1.00 62.09 84 SER A N 1
ATOM 654 C CA . SER A 1 84 ? 17.619 2.279 -2.284 1.00 62.09 84 SER A CA 1
ATOM 655 C C . SER A 1 84 ? 16.962 3.503 -1.629 1.00 62.09 84 SER A C 1
ATOM 657 O O . SER A 1 84 ? 16.552 3.417 -0.470 1.00 62.09 84 SER A O 1
ATOM 659 N N . SER A 1 85 ? 16.828 4.630 -2.338 1.00 68.44 85 SER A N 1
ATOM 660 C CA . SER A 1 85 ? 16.205 5.846 -1.806 1.00 68.44 85 SER A CA 1
ATOM 661 C C . SER A 1 85 ? 14.683 5.706 -1.716 1.00 68.44 85 SER A C 1
ATOM 663 O O . SER A 1 85 ? 14.098 6.004 -0.669 1.00 68.44 85 SER A O 1
ATOM 665 N N . VAL A 1 86 ? 14.061 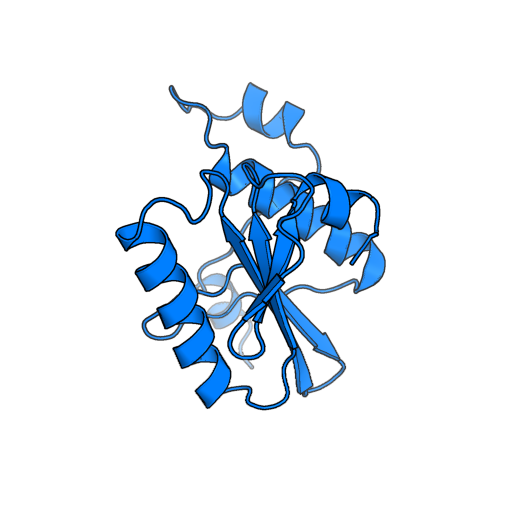5.159 -2.766 1.00 68.94 86 VAL A N 1
ATOM 666 C CA . VAL A 1 86 ? 12.632 4.832 -2.816 1.00 68.94 86 VAL A CA 1
ATOM 667 C C . VAL A 1 86 ? 12.336 3.752 -1.785 1.00 68.94 86 VAL A C 1
ATOM 669 O O . VAL A 1 86 ? 11.537 3.973 -0.881 1.00 68.94 86 VAL A O 1
ATOM 672 N N . ALA A 1 87 ? 13.066 2.635 -1.811 1.00 72.56 87 ALA A N 1
ATOM 673 C CA . ALA A 1 87 ? 12.866 1.547 -0.860 1.00 72.56 87 ALA A CA 1
ATOM 674 C C . ALA A 1 87 ? 12.974 2.016 0.599 1.00 72.56 87 ALA A C 1
ATOM 676 O O . ALA A 1 87 ? 12.141 1.661 1.433 1.00 72.56 87 ALA A O 1
ATOM 677 N N . LYS A 1 88 ? 13.958 2.867 0.920 1.00 74.56 88 LYS A N 1
ATOM 678 C CA . LYS A 1 88 ? 14.121 3.408 2.273 1.00 74.56 88 LYS A CA 1
ATOM 679 C C . LYS A 1 88 ? 12.948 4.296 2.680 1.00 74.56 88 LYS A C 1
ATOM 681 O O . LYS A 1 88 ? 12.488 4.175 3.815 1.00 74.56 88 LYS A O 1
ATOM 686 N N . ARG A 1 89 ? 12.449 5.161 1.792 1.00 78.06 89 ARG A N 1
ATOM 687 C CA . ARG A 1 89 ? 11.299 6.033 2.079 1.00 78.06 89 ARG A C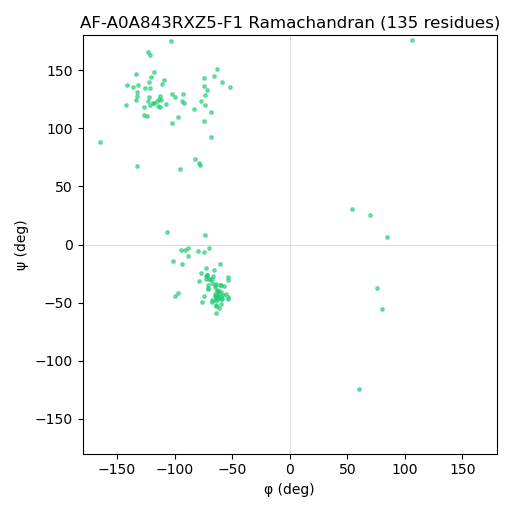A 1
ATOM 688 C C . ARG A 1 89 ? 10.031 5.217 2.335 1.00 78.06 89 ARG A C 1
ATOM 690 O O . ARG A 1 89 ? 9.418 5.373 3.388 1.00 78.06 89 ARG A O 1
ATOM 697 N N . GLU A 1 90 ? 9.703 4.307 1.426 1.00 78.88 90 GLU A N 1
ATOM 698 C CA . GLU A 1 90 ? 8.488 3.483 1.483 1.00 78.88 90 GLU A CA 1
ATOM 699 C C . GLU A 1 90 ? 8.475 2.578 2.729 1.00 78.88 90 GLU A C 1
ATOM 701 O O . GLU A 1 90 ? 7.494 2.503 3.475 1.00 78.88 90 GLU A O 1
ATOM 706 N N . LEU A 1 91 ? 9.614 1.947 3.036 1.00 79.88 91 LEU A N 1
ATOM 707 C CA . LEU A 1 91 ? 9.759 1.122 4.237 1.00 79.88 91 LEU A CA 1
ATOM 708 C C . LEU A 1 91 ? 9.740 1.949 5.529 1.00 79.88 91 LEU A C 1
ATOM 710 O O . LEU A 1 91 ? 9.289 1.447 6.565 1.00 79.88 91 LEU A O 1
ATOM 714 N N . THR A 1 92 ? 10.200 3.204 5.492 1.00 84.56 92 THR A N 1
ATOM 715 C CA . THR A 1 92 ? 10.125 4.112 6.646 1.00 84.56 92 THR A CA 1
ATOM 716 C C . THR A 1 92 ? 8.673 4.461 6.952 1.00 84.56 92 THR A C 1
ATOM 718 O O . THR A 1 92 ? 8.251 4.279 8.093 1.00 84.56 92 THR A O 1
ATOM 721 N N . SER A 1 93 ? 7.877 4.846 5.949 1.00 85.62 93 SER A N 1
ATOM 722 C CA . SER A 1 93 ? 6.453 5.157 6.145 1.00 85.62 93 SER A CA 1
ATOM 723 C C . SER A 1 93 ? 5.671 3.955 6.692 1.00 85.62 93 S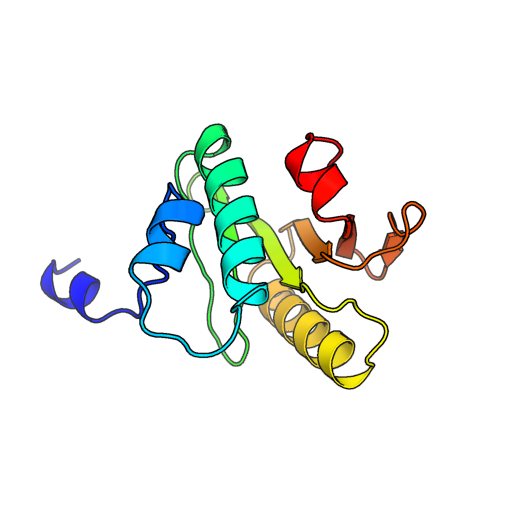ER A C 1
ATOM 725 O O . SER A 1 93 ? 4.904 4.093 7.648 1.00 85.62 93 SER A O 1
ATOM 727 N N . LEU A 1 94 ? 5.945 2.740 6.201 1.00 86.44 94 LEU A N 1
ATOM 728 C CA . LEU A 1 94 ? 5.374 1.507 6.766 1.00 86.44 94 LEU A CA 1
ATOM 729 C C . LEU A 1 94 ? 5.826 1.223 8.202 1.00 86.44 94 LEU A C 1
ATOM 731 O O . LEU A 1 94 ? 5.056 0.684 9.003 1.00 86.44 94 LEU A O 1
ATOM 735 N N . SER A 1 95 ? 7.067 1.559 8.543 1.00 85.19 95 SER A N 1
ATOM 736 C CA . SER A 1 95 ? 7.601 1.382 9.897 1.00 85.19 95 SER A CA 1
ATOM 737 C C . SER A 1 95 ? 6.983 2.371 10.886 1.00 85.19 95 SER A C 1
ATOM 739 O O . SER A 1 95 ? 6.671 1.995 12.017 1.00 85.19 95 SER A O 1
ATOM 741 N N . GLU A 1 96 ? 6.735 3.608 10.463 1.00 88.38 96 GLU A N 1
ATOM 742 C CA . GLU A 1 96 ? 6.003 4.600 11.252 1.00 88.38 96 GLU A CA 1
ATOM 743 C C . GLU A 1 96 ? 4.553 4.168 11.476 1.00 88.38 96 GLU A C 1
ATOM 745 O O . GLU A 1 96 ? 4.089 4.135 12.619 1.00 88.38 96 GLU A O 1
ATOM 750 N N . ALA A 1 97 ? 3.864 3.734 10.417 1.00 87.69 97 ALA A N 1
ATOM 751 C CA . ALA A 1 97 ? 2.501 3.227 10.514 1.00 87.69 97 ALA A CA 1
ATOM 752 C C . ALA A 1 97 ? 2.409 1.985 11.422 1.00 87.69 97 ALA A C 1
ATOM 754 O O . ALA A 1 97 ? 1.455 1.852 12.191 1.00 87.69 97 ALA A O 1
ATOM 755 N N . LYS A 1 98 ? 3.433 1.115 11.430 1.00 87.06 98 LYS A N 1
ATOM 756 C CA . LYS A 1 98 ? 3.521 -0.038 12.346 1.00 87.06 98 LYS A CA 1
ATOM 757 C C . LYS A 1 98 ? 3.453 0.377 13.819 1.00 87.06 98 LYS A C 1
ATOM 759 O O . LYS A 1 98 ? 2.873 -0.351 14.619 1.00 87.06 98 LYS A O 1
ATOM 764 N N . ARG A 1 99 ? 4.021 1.529 14.199 1.00 87.69 99 ARG A N 1
ATOM 765 C CA . ARG A 1 99 ? 3.961 2.016 15.591 1.00 87.69 99 ARG A CA 1
ATOM 766 C C . ARG A 1 99 ? 2.528 2.343 16.013 1.00 87.69 99 ARG A C 1
ATOM 768 O O . ARG A 1 99 ? 2.166 2.078 17.153 1.00 87.69 99 ARG A O 1
ATOM 775 N N . GLY A 1 100 ? 1.721 2.885 15.097 1.00 88.19 100 GLY A N 1
ATOM 776 C CA . GLY A 1 100 ? 0.297 3.147 15.328 1.00 88.19 100 GLY A CA 1
ATOM 777 C C . GLY A 1 100 ? -0.581 1.897 15.213 1.00 88.19 100 GLY A C 1
ATOM 778 O O . GLY A 1 100 ? -1.586 1.785 15.912 1.00 88.19 100 GLY A O 1
ATOM 779 N N . PHE A 1 101 ? -0.191 0.941 14.364 1.00 91.62 101 PHE A N 1
ATOM 780 C CA . PHE A 1 101 ? -0.977 -0.253 14.042 1.00 91.62 101 PHE A CA 1
ATOM 781 C C . PHE A 1 101 ? -0.124 -1.536 14.103 1.00 91.62 101 PHE A C 1
ATOM 783 O O . PHE A 1 101 ? 0.103 -2.189 13.085 1.00 91.62 101 PHE A O 1
ATOM 790 N N . PRO A 1 102 ? 0.339 -1.959 15.294 1.00 89.75 102 PRO A N 1
ATOM 791 C CA . PRO A 1 102 ? 1.322 -3.041 15.426 1.00 89.75 102 PRO A CA 1
ATOM 792 C C . PRO A 1 102 ? 0.812 -4.420 14.984 1.00 89.75 102 PRO A C 1
ATOM 794 O O . PRO A 1 102 ? 1.613 -5.295 14.667 1.00 89.75 102 PRO A O 1
ATOM 797 N N . LYS A 1 103 ? -0.513 -4.618 14.968 1.00 92.31 103 LYS A N 1
ATOM 798 C CA . LYS A 1 103 ? -1.176 -5.868 14.552 1.00 92.31 103 LYS A CA 1
ATOM 799 C C . LYS A 1 103 ? -1.605 -5.870 13.081 1.00 92.31 103 LYS A C 1
ATOM 801 O O . LYS A 1 103 ? -2.141 -6.878 12.616 1.00 92.31 103 LYS A O 1
ATOM 806 N N . ALA A 1 104 ? -1.433 -4.749 12.380 1.00 93.62 104 ALA A N 1
ATOM 807 C CA . ALA A 1 104 ? -1.809 -4.657 10.982 1.00 93.62 104 ALA A CA 1
ATOM 808 C C . ALA A 1 104 ? -0.803 -5.416 10.117 1.00 93.62 104 ALA A C 1
ATOM 810 O O . ALA A 1 104 ? 0.414 -5.318 10.300 1.00 93.62 104 ALA A O 1
ATOM 811 N N . GLU A 1 105 ? -1.326 -6.169 9.160 1.00 93.44 105 GLU A N 1
ATOM 812 C CA . GLU A 1 105 ? -0.518 -6.721 8.092 1.00 93.44 105 GLU A CA 1
ATOM 813 C C . GLU A 1 105 ? 0.031 -5.580 7.228 1.00 93.44 105 GLU A C 1
ATOM 815 O O . GLU A 1 105 ? -0.626 -4.556 7.043 1.00 93.44 105 GLU A O 1
ATOM 820 N N . ARG A 1 106 ? 1.253 -5.736 6.724 1.00 93.12 106 ARG A N 1
ATOM 821 C CA . ARG A 1 106 ? 1.930 -4.730 5.905 1.00 93.12 106 ARG A CA 1
ATOM 822 C C . ARG A 1 106 ? 2.265 -5.349 4.563 1.00 93.12 106 ARG A C 1
ATOM 824 O O . ARG A 1 106 ? 3.000 -6.334 4.521 1.00 93.12 106 ARG A O 1
ATOM 831 N N . ILE A 1 107 ? 1.730 -4.768 3.500 1.00 93.00 107 ILE A N 1
ATOM 832 C CA . ILE A 1 107 ? 1.904 -5.230 2.129 1.00 93.00 107 ILE A CA 1
ATOM 833 C C . ILE A 1 107 ? 2.529 -4.101 1.314 1.00 93.00 107 ILE A C 1
ATOM 835 O O . ILE A 1 107 ? 2.094 -2.955 1.399 1.00 93.00 107 ILE A O 1
ATOM 839 N N . VAL A 1 108 ? 3.534 -4.433 0.511 1.00 92.38 108 VAL A N 1
ATOM 840 C CA . VAL A 1 108 ? 4.059 -3.556 -0.535 1.00 92.38 108 VAL A CA 1
ATOM 841 C C . VAL A 1 108 ? 3.730 -4.190 -1.876 1.00 92.38 108 VAL A C 1
ATOM 843 O O . VAL A 1 108 ? 4.178 -5.298 -2.169 1.00 92.38 108 VAL A O 1
ATOM 846 N N . VAL A 1 109 ? 2.952 -3.486 -2.687 1.00 92.69 109 VAL A N 1
ATOM 847 C CA . VAL A 1 109 ? 2.636 -3.880 -4.056 1.00 92.69 109 VAL A CA 1
ATOM 848 C C . VAL A 1 109 ? 3.634 -3.218 -4.993 1.00 92.69 109 VAL A C 1
ATOM 850 O O . VAL A 1 109 ? 3.762 -1.997 -4.993 1.00 92.69 109 VAL A O 1
ATOM 853 N N . VAL A 1 110 ? 4.340 -4.009 -5.799 1.00 91.50 110 VAL A N 1
ATOM 854 C CA . VAL A 1 110 ? 5.429 -3.514 -6.647 1.00 91.50 110 VAL A CA 1
ATOM 855 C C . VAL A 1 110 ? 5.114 -3.722 -8.126 1.00 91.50 110 VAL A C 1
ATOM 857 O O . VAL A 1 110 ? 4.909 -4.851 -8.565 1.00 91.50 110 VAL A O 1
ATOM 860 N N . GLY A 1 111 ? 5.090 -2.645 -8.913 1.00 89.62 111 GLY A N 1
ATOM 861 C CA . GLY A 1 111 ? 4.807 -2.688 -10.351 1.00 89.62 111 GLY A CA 1
ATOM 862 C C . GLY A 1 111 ? 5.871 -3.457 -11.134 1.00 89.62 111 GLY A C 1
ATOM 863 O O . GLY A 1 111 ? 5.578 -4.465 -11.775 1.00 89.62 111 GLY A O 1
ATOM 864 N N . ARG A 1 112 ? 7.121 -2.999 -11.046 1.00 84.12 112 ARG A N 1
ATOM 865 C CA . ARG A 1 112 ? 8.296 -3.588 -11.701 1.00 84.12 112 ARG A CA 1
ATOM 866 C C . ARG A 1 112 ? 9.042 -4.534 -10.762 1.00 84.12 112 ARG A C 1
ATOM 868 O O . ARG A 1 112 ? 10.169 -4.269 -10.365 1.00 84.12 112 ARG A O 1
ATOM 875 N N . ALA A 1 113 ? 8.393 -5.629 -10.378 1.00 79.56 113 ALA A N 1
ATOM 876 C CA . ALA A 1 113 ? 9.027 -6.691 -9.598 1.00 79.56 113 ALA A CA 1
ATOM 877 C C . ALA A 1 113 ? 9.237 -7.963 -10.435 1.00 79.56 113 ALA A C 1
ATOM 879 O O . ALA A 1 113 ? 8.342 -8.331 -11.206 1.00 79.56 113 ALA A O 1
ATOM 880 N N . PRO A 1 114 ? 10.365 -8.680 -10.261 1.00 70.31 114 PRO A N 1
ATOM 881 C CA . PRO A 1 114 ? 10.529 -10.002 -10.849 1.00 70.31 114 PRO A CA 1
ATOM 882 C C . PRO A 1 114 ? 9.491 -10.975 -10.271 1.00 70.31 114 PRO A C 1
ATOM 884 O O . PRO A 1 114 ? 9.065 -10.853 -9.123 1.00 70.31 114 PRO A O 1
ATOM 887 N N . ALA A 1 115 ? 9.086 -11.980 -11.050 1.00 66.00 115 ALA A N 1
ATOM 888 C CA . ALA A 1 115 ? 8.055 -12.942 -10.643 1.00 66.00 115 ALA A CA 1
ATOM 889 C C . ALA A 1 115 ? 8.416 -13.756 -9.382 1.00 66.00 115 ALA A C 1
ATOM 891 O O . ALA A 1 115 ? 7.549 -14.352 -8.747 1.00 66.00 115 ALA A O 1
ATOM 892 N N . THR A 1 116 ? 9.685 -13.778 -8.987 1.00 63.09 116 THR A N 1
ATOM 893 C CA . THR A 1 116 ? 10.184 -14.427 -7.768 1.00 63.09 116 THR A CA 1
ATOM 894 C C . THR A 1 116 ? 10.146 -13.520 -6.532 1.00 63.09 116 THR A C 1
ATOM 896 O O . THR A 1 116 ? 10.460 -13.981 -5.441 1.00 63.09 116 THR A O 1
ATOM 899 N N . ALA A 1 117 ? 9.736 -12.253 -6.661 1.00 63.16 117 ALA A N 1
ATOM 900 C CA . ALA A 1 117 ? 9.829 -11.239 -5.605 1.00 63.16 117 ALA A CA 1
ATOM 901 C C . ALA A 1 117 ? 8.824 -11.385 -4.449 1.00 63.16 117 ALA A C 1
ATOM 903 O O . ALA A 1 117 ? 8.744 -10.481 -3.616 1.00 63.16 117 ALA A O 1
ATOM 904 N N . THR A 1 118 ? 8.053 -12.478 -4.374 1.00 60.56 118 THR A N 1
ATOM 905 C CA . THR A 1 118 ? 7.202 -12.730 -3.205 1.00 60.56 118 THR A CA 1
ATOM 906 C C . THR A 1 118 ? 8.097 -13.032 -2.007 1.00 60.56 118 THR A C 1
ATOM 908 O O . THR A 1 118 ? 8.523 -14.163 -1.789 1.00 60.56 118 THR A O 1
ATOM 911 N N . LEU A 1 119 ? 8.416 -11.987 -1.252 1.00 67.94 119 LEU A N 1
ATOM 912 C CA . LEU A 1 119 ? 9.328 -12.025 -0.121 1.00 67.94 119 LEU A CA 1
ATOM 913 C C . LEU A 1 119 ? 8.616 -11.456 1.105 1.00 67.94 119 LEU A C 1
ATOM 915 O O . LEU A 1 119 ? 7.971 -10.408 1.039 1.00 67.94 119 LEU A O 1
ATOM 919 N N . SER A 1 120 ? 8.749 -12.148 2.235 1.00 68.56 120 SER A N 1
ATOM 920 C CA . SER A 1 120 ? 8.441 -11.584 3.547 1.00 68.56 120 SER A CA 1
ATOM 921 C C .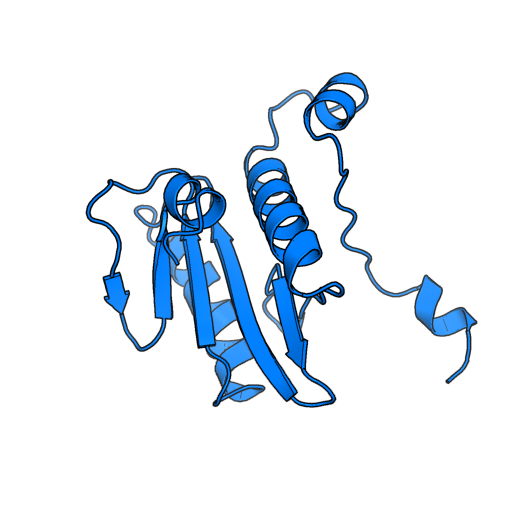 SER A 1 120 ? 9.749 -11.106 4.161 1.00 68.56 120 SER A C 1
ATOM 923 O O . SER A 1 120 ? 10.602 -11.916 4.517 1.00 68.56 120 SER A O 1
ATOM 925 N N . ALA A 1 121 ? 9.928 -9.792 4.261 1.00 66.88 121 ALA A N 1
ATOM 926 C CA . ALA A 1 121 ? 11.098 -9.186 4.889 1.00 66.88 121 ALA A CA 1
ATOM 927 C C . ALA A 1 121 ? 10.634 -8.282 6.033 1.00 66.88 121 ALA A C 1
ATOM 929 O O . ALA A 1 121 ? 9.767 -7.430 5.851 1.00 66.88 121 ALA A O 1
ATOM 930 N N . ASN A 1 122 ? 11.177 -8.468 7.240 1.00 71.25 122 ASN A N 1
ATOM 931 C CA . ASN A 1 122 ? 10.850 -7.646 8.419 1.00 71.25 122 ASN A CA 1
ATOM 932 C C . ASN A 1 122 ? 9.333 -7.557 8.739 1.00 71.25 122 ASN A C 1
ATOM 934 O O . ASN A 1 122 ? 8.823 -6.559 9.276 1.00 71.25 122 ASN A O 1
ATOM 938 N N . GLY A 1 123 ? 8.591 -8.621 8.410 1.00 81.38 123 GLY A N 1
ATOM 939 C CA . GLY A 1 123 ? 7.136 -8.705 8.561 1.00 81.38 123 GLY A CA 1
ATOM 940 C C . GLY A 1 123 ? 6.356 -7.800 7.601 1.00 81.38 123 GLY A C 1
ATOM 941 O O . GLY A 1 123 ? 5.261 -7.361 7.957 1.00 81.38 123 GLY A O 1
ATOM 942 N N . VAL A 1 124 ? 6.947 -7.463 6.453 1.00 88.06 124 VAL A N 1
ATOM 943 C CA . VAL A 1 124 ? 6.308 -6.806 5.310 1.00 88.06 124 VAL A CA 1
ATOM 944 C C . VAL A 1 124 ? 6.282 -7.802 4.155 1.00 88.06 124 VAL A C 1
ATOM 946 O O . VAL A 1 124 ? 7.316 -8.378 3.815 1.00 88.06 124 VAL A O 1
ATOM 949 N N . ARG A 1 125 ? 5.104 -8.010 3.571 1.00 89.44 125 ARG A N 1
ATOM 950 C CA . ARG A 1 125 ? 4.888 -8.890 2.422 1.00 89.44 125 ARG A CA 1
ATOM 951 C C . ARG A 1 125 ? 5.017 -8.084 1.134 1.00 89.44 125 ARG A C 1
ATOM 953 O O . ARG A 1 125 ? 4.292 -7.114 0.947 1.00 89.44 125 ARG A O 1
ATOM 960 N N . ILE A 1 126 ? 5.938 -8.467 0.259 1.00 88.81 126 ILE A N 1
ATOM 961 C CA . ILE A 1 126 ? 6.153 -7.809 -1.033 1.00 88.81 126 ILE A CA 1
ATOM 962 C C . ILE A 1 126 ? 5.466 -8.640 -2.117 1.00 88.81 126 ILE A C 1
ATOM 964 O O . ILE A 1 126 ? 5.684 -9.848 -2.192 1.00 88.81 126 ILE A O 1
ATOM 968 N N . ILE A 1 127 ? 4.617 -8.014 -2.932 1.00 90.75 127 ILE A N 1
ATOM 969 C CA . ILE A 1 127 ? 3.795 -8.694 -3.941 1.00 90.75 127 ILE A CA 1
ATOM 970 C C . ILE A 1 127 ? 3.908 -7.944 -5.273 1.00 90.75 127 ILE A C 1
ATOM 972 O O . ILE A 1 127 ? 3.669 -6.736 -5.308 1.00 90.75 127 ILE A O 1
ATOM 976 N N . PRO A 1 128 ? 4.230 -8.614 -6.392 1.00 92.00 128 PRO A N 1
ATOM 977 C CA . PRO A 1 128 ? 4.131 -7.993 -7.708 1.00 92.00 128 PRO A CA 1
ATOM 978 C C . PRO A 1 128 ? 2.702 -7.512 -8.007 1.00 92.00 128 PRO A C 1
ATOM 980 O O . PRO A 1 128 ? 1.736 -8.218 -7.723 1.00 92.00 128 PRO A O 1
ATOM 983 N N . LEU A 1 129 ? 2.556 -6.343 -8.635 1.00 92.69 129 LEU A N 1
ATOM 984 C CA . LEU A 1 129 ? 1.255 -5.731 -8.936 1.00 92.69 129 LEU A CA 1
ATOM 985 C C . LEU A 1 129 ? 0.326 -6.680 -9.694 1.00 92.69 129 LEU A C 1
ATOM 987 O O . LEU A 1 129 ? -0.835 -6.830 -9.331 1.00 92.69 129 LEU A O 1
ATOM 991 N N . TRP A 1 130 ? 0.841 -7.363 -10.714 1.00 91.56 130 TRP A N 1
ATOM 992 C CA . TRP A 1 130 ? 0.052 -8.305 -11.503 1.00 91.56 130 TRP A CA 1
ATOM 993 C C . TRP A 1 130 ? -0.471 -9.481 -10.659 1.00 91.56 130 TRP A C 1
ATOM 995 O O . TRP A 1 130 ? -1.643 -9.817 -10.781 1.00 91.56 130 TRP A O 1
ATOM 1005 N N . ARG A 1 131 ? 0.335 -10.041 -9.741 1.00 91.69 131 ARG A N 1
ATOM 1006 C CA . ARG A 1 131 ? -0.112 -11.093 -8.805 1.00 91.69 131 ARG A CA 1
ATOM 1007 C C . ARG A 1 131 ? -1.200 -10.590 -7.877 1.00 91.69 131 ARG A C 1
ATOM 1009 O O . ARG A 1 131 ? -2.224 -11.245 -7.700 1.00 91.69 131 ARG A O 1
ATOM 1016 N N . PHE A 1 132 ? -0.997 -9.393 -7.331 1.00 93.00 132 PHE A N 1
ATOM 1017 C CA . PHE A 1 132 ? -1.961 -8.770 -6.436 1.00 93.00 132 PHE A CA 1
ATOM 1018 C C . PHE A 1 132 ? -3.336 -8.611 -7.101 1.00 93.00 132 PHE A C 1
ATOM 1020 O O . PHE A 1 132 ? -4.363 -8.910 -6.484 1.00 93.00 132 PHE A O 1
ATOM 1027 N N . LEU A 1 133 ? -3.345 -8.164 -8.362 1.00 91.88 133 LEU A N 1
ATOM 1028 C CA . LEU A 1 133 ? -4.558 -7.959 -9.156 1.00 91.88 133 LEU A CA 1
ATOM 1029 C C . LEU A 1 133 ? -5.224 -9.274 -9.593 1.00 91.88 133 LEU A C 1
ATOM 1031 O O . LEU A 1 133 ? -6.437 -9.286 -9.782 1.00 91.88 133 LEU A O 1
ATOM 1035 N N . LEU A 1 134 ? -4.469 -10.371 -9.709 1.00 92.00 134 LEU A N 1
ATOM 1036 C CA . LEU A 1 134 ? -5.003 -11.717 -9.958 1.00 9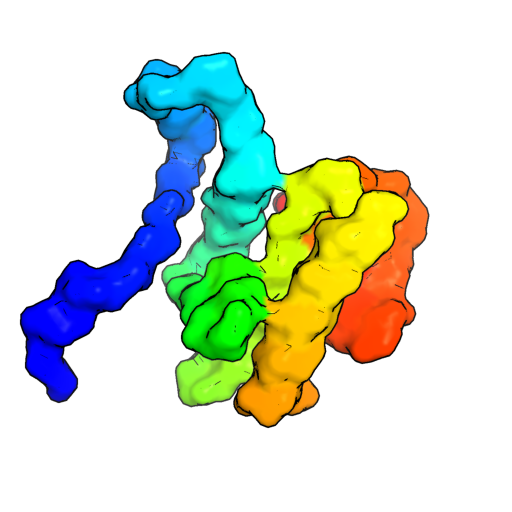2.00 134 LEU A CA 1
ATOM 1037 C C . LEU A 1 134 ? -5.553 -12.404 -8.694 1.00 92.00 134 LEU A C 1
ATOM 1039 O O . LEU A 1 134 ? -6.131 -13.482 -8.792 1.00 92.00 134 LEU A O 1
ATOM 1043 N N . GLY A 1 135 ? -5.391 -11.799 -7.513 1.00 86.88 135 GLY A N 1
ATOM 1044 C CA . GLY A 1 135 ? -5.813 -12.391 -6.238 1.00 86.88 135 GLY A CA 1
ATOM 1045 C C . GLY A 1 135 ? -4.793 -13.357 -5.623 1.00 86.88 135 GLY A C 1
ATOM 1046 O O . GLY A 1 135 ? -5.070 -13.953 -4.586 1.00 86.88 135 GLY A O 1
ATOM 1047 N N . GLU A 1 136 ? -3.594 -13.473 -6.201 1.00 83.69 136 GLU A N 1
ATOM 1048 C CA . GLU A 1 136 ? -2.468 -14.239 -5.649 1.00 83.69 136 GLU A CA 1
ATOM 1049 C C . GLU A 1 136 ? -1.773 -13.427 -4.541 1.00 83.69 136 GLU A C 1
ATOM 1051 O O . GLU A 1 136 ? -0.685 -12.878 -4.742 1.00 83.69 136 GLU A O 1
ATOM 1056 N N . ARG A 1 137 ? -2.448 -13.269 -3.394 1.00 74.38 137 ARG A N 1
ATOM 1057 C CA . ARG A 1 137 ? -2.005 -12.389 -2.302 1.00 74.38 137 ARG A CA 1
ATOM 1058 C C . ARG A 1 137 ? -1.362 -13.139 -1.152 1.00 74.38 137 ARG A C 1
ATOM 1060 O O . ARG A 1 137 ? -2.083 -13.786 -0.360 1.00 74.38 137 ARG A O 1
#

Solvent-accessible surface area (backbone atoms only — not comparable to full-atom values): 8129 Å² total; per-residue (Å²): 133,69,75,72,65,69,74,74,50,90,75,91,82,66,61,92,51,61,67,60,47,62,72,72,49,96,58,100,62,87,63,54,50,63,50,51,40,28,52,52,49,55,57,47,38,77,75,66,70,58,78,41,65,49,76,75,101,38,65,39,69,38,31,37,60,60,88,92,42,62,47,36,40,37,37,68,38,36,90,35,63,83,51,63,69,58,35,50,51,58,54,46,24,54,52,57,49,34,74,80,38,75,82,32,45,37,37,37,35,21,54,55,48,63,96,78,50,70,42,77,55,98,79,30,40,34,37,34,37,69,41,50,76,72,65,66,118

pLDDT: mean 79.79, std 14.53, range [30.66, 95.06]

Radius of gyration: 15.29 Å; Cα contacts (8 Å, |Δi|>4): 193; chains: 1; bounding box: 38×35×38 Å